Protein AF-A0A7H8RBI4-F1 (afdb_monomer_lite)

pLDDT: mean 82.92, std 14.46, range [39.0, 96.69]

Organism: Talaromyces rugulosus (NCBI:txid121627)

Structure (mmCIF, N/CA/C/O backbone):
data_AF-A0A7H8RBI4-F1
#
_entry.id   AF-A0A7H8RBI4-F1
#
loop_
_atom_site.group_PDB
_atom_site.id
_a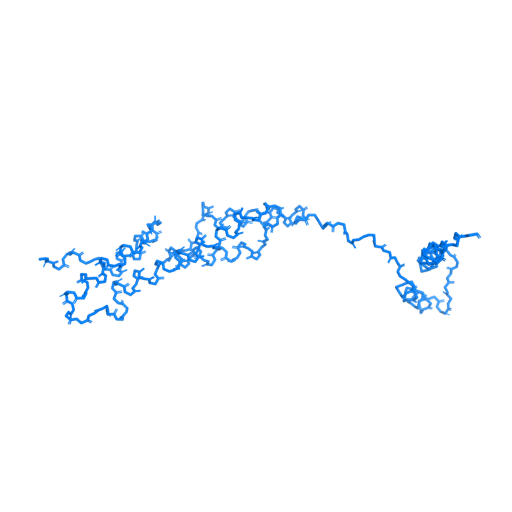tom_site.type_symbol
_atom_site.label_atom_id
_atom_site.label_alt_id
_atom_site.label_comp_id
_atom_site.label_asym_id
_atom_site.label_entity_id
_atom_site.label_seq_id
_atom_site.pdbx_PDB_ins_code
_atom_site.Cartn_x
_atom_site.Cartn_y
_atom_site.Cartn_z
_atom_site.occupancy
_atom_site.B_iso_or_equiv
_atom_site.auth_seq_id
_atom_site.auth_comp_id
_atom_site.auth_asym_id
_atom_site.auth_atom_id
_atom_site.pdbx_PDB_model_num
ATOM 1 N N . MET A 1 1 ? -27.642 -4.295 28.477 1.00 45.19 1 MET A N 1
ATOM 2 C CA . MET A 1 1 ? -26.420 -4.592 27.707 1.00 45.19 1 MET A CA 1
ATOM 3 C C . MET A 1 1 ? -25.328 -4.919 28.698 1.00 45.19 1 MET A C 1
ATOM 5 O O . MET A 1 1 ? -25.216 -4.222 29.702 1.00 45.19 1 MET A O 1
ATOM 9 N N . SER A 1 2 ? -24.669 -6.058 28.514 1.00 42.66 2 SER A N 1
ATOM 10 C CA . SER A 1 2 ? -23.676 -6.574 29.463 1.00 42.66 2 SER A CA 1
ATOM 11 C C . SER A 1 2 ? -22.277 -6.275 28.933 1.00 42.66 2 SER A C 1
ATOM 13 O O . SER A 1 2 ? -22.106 -5.994 27.752 1.00 42.66 2 SER A O 1
ATOM 15 N N . ILE A 1 3 ? -21.264 -6.386 29.788 1.00 46.53 3 ILE A N 1
ATOM 16 C CA . ILE A 1 3 ? -19.846 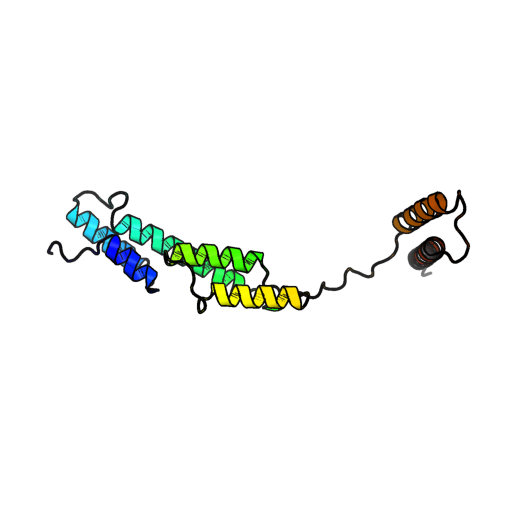-6.078 29.515 1.00 46.53 3 ILE A CA 1
ATOM 17 C C . ILE A 1 3 ? -19.224 -6.858 28.327 1.00 46.53 3 ILE A C 1
ATOM 19 O O . ILE A 1 3 ? -18.072 -6.630 27.974 1.00 46.53 3 ILE A O 1
ATOM 23 N N . ASN A 1 4 ? -19.989 -7.771 27.717 1.00 56.16 4 ASN A N 1
ATOM 24 C CA . ASN A 1 4 ? -19.605 -8.643 26.609 1.00 56.16 4 ASN A CA 1
ATOM 25 C C . ASN A 1 4 ? -19.899 -8.064 25.212 1.00 56.16 4 ASN A C 1
ATOM 27 O O . ASN A 1 4 ? -19.512 -8.693 24.232 1.00 56.16 4 ASN A O 1
ATOM 31 N N . ASP A 1 5 ? -20.581 -6.918 25.102 1.00 71.06 5 ASP A N 1
ATOM 32 C CA . ASP A 1 5 ? -21.020 -6.393 23.797 1.00 71.06 5 ASP A CA 1
ATOM 33 C C . ASP A 1 5 ? -19.966 -5.496 23.105 1.00 71.06 5 ASP A C 1
ATOM 35 O O . ASP A 1 5 ? -20.017 -5.317 21.890 1.00 71.06 5 ASP A O 1
ATOM 39 N N . ILE A 1 6 ? -18.976 -4.957 23.837 1.00 78.19 6 ILE A N 1
ATOM 40 C CA . ILE A 1 6 ? -17.900 -4.138 23.246 1.00 78.19 6 ILE A CA 1
ATOM 41 C C . ILE A 1 6 ? -16.684 -5.023 22.934 1.00 78.19 6 ILE A C 1
ATOM 43 O O . ILE A 1 6 ? -16.098 -5.591 23.861 1.00 78.19 6 ILE A O 1
ATOM 47 N N . PRO A 1 7 ? -16.230 -5.106 21.668 1.00 85.94 7 PRO A N 1
ATOM 48 C CA . PRO A 1 7 ? -15.021 -5.846 21.329 1.00 85.94 7 PRO A CA 1
ATOM 49 C C . PRO A 1 7 ? -13.792 -5.199 21.972 1.00 85.94 7 PRO A C 1
ATOM 51 O O . PRO A 1 7 ? -13.635 -3.974 21.981 1.00 85.94 7 PRO A O 1
ATOM 54 N N . THR A 1 8 ? -12.866 -6.010 22.485 1.00 91.00 8 THR A N 1
ATOM 55 C CA . THR A 1 8 ? -11.631 -5.460 23.052 1.00 91.00 8 THR A CA 1
ATOM 56 C C . THR A 1 8 ? -10.706 -4.943 21.948 1.00 91.00 8 THR A C 1
ATOM 58 O O . THR A 1 8 ? -10.746 -5.383 20.798 1.00 91.00 8 THR A O 1
ATOM 61 N N . VAL A 1 9 ? -9.768 -4.061 22.308 1.00 91.69 9 VAL A N 1
ATOM 62 C CA . VAL A 1 9 ? -8.687 -3.618 21.403 1.00 91.69 9 VAL A CA 1
ATOM 63 C C . VAL A 1 9 ? -7.917 -4.811 20.815 1.00 91.69 9 VAL A C 1
ATOM 65 O O . VAL A 1 9 ? -7.487 -4.769 19.661 1.00 91.69 9 VAL A O 1
ATOM 68 N N . GLY A 1 10 ? -7.735 -5.877 21.601 1.00 91.50 10 GLY A N 1
ATOM 69 C CA . GLY A 1 10 ? -7.081 -7.104 21.150 1.00 91.50 10 GLY A CA 1
ATOM 70 C C . GLY A 1 10 ? -7.907 -7.862 20.112 1.00 91.50 10 GLY A C 1
ATOM 71 O O . GLY A 1 10 ? -7.341 -8.320 19.121 1.00 91.50 10 GLY A O 1
ATOM 72 N N . ASP A 1 11 ? -9.224 -7.950 20.306 1.00 92.69 11 ASP A N 1
ATOM 73 C CA . ASP A 1 11 ? -10.143 -8.586 19.353 1.00 92.69 11 ASP A CA 1
ATOM 74 C C . ASP A 1 11 ? -10.146 -7.855 18.016 1.00 92.69 11 ASP A C 1
ATOM 76 O O . ASP A 1 11 ? -9.954 -8.486 16.980 1.00 92.69 11 ASP A O 1
ATOM 80 N N . ILE A 1 12 ? -10.246 -6.523 18.041 1.00 93.25 12 ILE A N 1
ATOM 81 C CA . ILE A 1 12 ? -10.244 -5.693 16.829 1.00 93.25 12 ILE A CA 1
ATOM 82 C C . ILE A 1 12 ? -8.937 -5.891 16.050 1.00 93.25 12 ILE A C 1
ATOM 84 O O . ILE A 1 12 ? -8.954 -6.131 14.844 1.00 93.25 12 ILE A O 1
ATOM 88 N N . LYS A 1 13 ? -7.782 -5.842 16.730 1.00 94.06 13 LYS A N 1
ATOM 89 C CA . LYS A 1 13 ? -6.477 -6.045 16.078 1.00 94.06 13 LYS A CA 1
ATOM 90 C C . LYS A 1 13 ? -6.326 -7.447 15.494 1.00 94.06 13 LYS A C 1
ATOM 92 O O . LYS A 1 13 ? -5.751 -7.581 14.418 1.00 94.06 13 LYS A O 1
ATOM 97 N N . ARG A 1 14 ? -6.818 -8.480 16.187 1.00 93.81 14 ARG A N 1
ATOM 98 C CA . ARG A 1 14 ? -6.791 -9.864 15.687 1.00 93.81 14 ARG A CA 1
ATOM 99 C C . ARG A 1 14 ? -7.699 -10.046 14.478 1.00 93.81 14 ARG A C 1
ATOM 101 O O . ARG A 1 14 ? -7.253 -10.626 13.496 1.00 93.81 14 ARG A O 1
ATOM 108 N N . ALA A 1 15 ? -8.923 -9.527 14.539 1.00 92.44 15 ALA A N 1
ATOM 109 C CA . ALA A 1 15 ? -9.875 -9.557 13.433 1.00 92.44 15 ALA A CA 1
ATOM 110 C C . ALA A 1 15 ? -9.268 -8.908 12.180 1.00 92.44 15 ALA A C 1
ATOM 112 O O . ALA A 1 15 ? -9.243 -9.496 11.101 1.00 92.44 15 ALA A O 1
ATOM 113 N N . VAL A 1 16 ? -8.668 -7.731 12.340 1.00 94.31 16 VAL A N 1
ATOM 114 C CA . VAL A 1 16 ? -7.988 -7.042 11.242 1.00 94.31 16 VAL A CA 1
ATOM 115 C C . VAL A 1 16 ? -6.779 -7.827 10.722 1.00 94.31 16 VAL A C 1
ATOM 117 O O . VAL A 1 16 ? -6.606 -7.932 9.512 1.00 94.31 16 VAL A O 1
ATOM 120 N N . ALA A 1 17 ? -5.983 -8.448 11.594 1.00 92.25 17 ALA A N 1
ATOM 121 C CA . ALA A 1 17 ? -4.836 -9.262 11.181 1.00 92.25 17 ALA A CA 1
ATOM 122 C C . ALA A 1 17 ? -5.210 -10.508 10.367 1.00 92.25 17 ALA A C 1
ATOM 124 O O . ALA A 1 17 ? -4.402 -10.962 9.558 1.00 92.25 17 ALA A O 1
ATOM 125 N N . VAL A 1 18 ? -6.426 -11.039 10.533 1.00 91.38 18 VAL A N 1
ATOM 126 C CA . VAL A 1 18 ? -6.951 -12.130 9.691 1.00 91.38 18 VAL A CA 1
ATOM 127 C C . VAL A 1 18 ? -7.646 -11.629 8.418 1.00 91.38 18 VAL A C 1
ATOM 129 O O . VAL A 1 18 ? -8.236 -12.421 7.689 1.00 91.38 18 VAL A O 1
ATOM 132 N N . GLY A 1 19 ? -7.560 -10.328 8.126 1.00 89.00 19 GLY A N 1
ATOM 133 C CA . GLY A 1 19 ? -8.092 -9.715 6.909 1.00 89.00 19 GLY A CA 1
ATOM 134 C C . GLY A 1 19 ? -9.497 -9.130 7.047 1.00 89.00 19 GLY A C 1
ATOM 135 O O . GLY A 1 19 ? -10.078 -8.723 6.040 1.00 89.00 19 GLY A O 1
ATOM 136 N N . GLN A 1 20 ? -10.062 -9.056 8.257 1.00 93.06 20 GLN A N 1
ATOM 137 C CA . GLN A 1 20 ? -11.378 -8.450 8.449 1.00 93.06 20 GLN A CA 1
ATOM 138 C C . GLN A 1 20 ? -11.321 -6.934 8.216 1.00 93.06 20 GLN A C 1
ATOM 140 O O . GLN A 1 20 ? -10.454 -6.225 8.738 1.00 93.06 20 GLN A O 1
ATOM 145 N N . ARG A 1 21 ? -12.271 -6.430 7.426 1.00 93.44 21 ARG A N 1
ATOM 146 C CA . ARG A 1 21 ? -12.443 -4.994 7.189 1.00 93.44 21 ARG A CA 1
ATOM 147 C C . ARG A 1 21 ? -13.254 -4.365 8.314 1.00 93.44 21 ARG A C 1
ATOM 149 O O . ARG A 1 21 ? -14.213 -4.970 8.781 1.00 93.44 21 ARG A O 1
ATOM 156 N N . ILE A 1 22 ? -12.868 -3.157 8.710 1.00 93.75 22 ILE A N 1
ATOM 157 C CA . ILE A 1 22 ? -13.616 -2.310 9.637 1.00 93.75 22 ILE A CA 1
ATOM 158 C C . ILE A 1 22 ? -14.308 -1.227 8.819 1.00 93.75 22 ILE A C 1
ATOM 160 O O . ILE A 1 22 ? -13.663 -0.312 8.291 1.00 93.75 22 ILE A O 1
ATOM 164 N N . THR A 1 23 ? -15.625 -1.326 8.729 1.00 92.69 23 THR A N 1
ATOM 165 C CA . THR A 1 23 ? -16.456 -0.350 8.031 1.00 92.69 23 THR A CA 1
ATOM 166 C C . THR A 1 23 ? -16.688 0.899 8.892 1.00 92.69 23 THR A C 1
ATOM 168 O O . THR A 1 23 ? -16.552 0.845 10.116 1.00 92.69 23 THR A O 1
ATOM 171 N N . PRO A 1 24 ? -17.067 2.042 8.288 1.00 92.12 24 PRO A N 1
ATOM 172 C CA . PRO A 1 24 ? -17.476 3.225 9.050 1.00 92.12 24 PRO A CA 1
ATOM 173 C C . PRO A 1 24 ? -18.628 2.943 10.025 1.00 92.12 24 PRO A C 1
ATOM 175 O O . PRO A 1 24 ? -18.666 3.511 11.113 1.00 92.12 24 PRO A O 1
ATOM 178 N N . GLU A 1 25 ? -19.538 2.043 9.645 1.00 92.62 25 GLU A N 1
ATOM 179 C CA . GLU A 1 25 ? -20.653 1.589 10.478 1.00 92.62 25 GLU A CA 1
ATOM 180 C C . GLU A 1 25 ? -20.142 0.874 11.739 1.00 92.62 25 GLU A C 1
ATOM 182 O O . GLU A 1 25 ? -20.542 1.231 12.846 1.00 92.62 25 GLU A O 1
ATOM 187 N N . ASP A 1 26 ? -19.179 -0.045 11.596 1.00 91.69 26 ASP A N 1
ATOM 188 C CA . ASP A 1 26 ? -18.562 -0.741 12.736 1.00 91.69 26 ASP A CA 1
ATOM 189 C C . ASP A 1 26 ? -17.910 0.250 13.712 1.00 91.69 26 ASP A C 1
ATOM 191 O O . ASP A 1 26 ? -18.028 0.111 14.929 1.00 91.69 26 ASP A O 1
ATOM 195 N N . VAL A 1 27 ? -17.236 1.284 13.192 1.00 92.50 27 VAL A N 1
ATOM 196 C CA . VAL A 1 27 ? -16.614 2.326 14.026 1.00 92.50 27 VAL A CA 1
ATOM 197 C C . VAL A 1 27 ? -17.676 3.101 14.804 1.00 92.50 27 VAL A C 1
ATOM 199 O O . VAL A 1 27 ? -17.504 3.314 16.005 1.00 92.50 27 VAL A O 1
ATOM 202 N N . SER A 1 28 ? -18.764 3.505 14.142 1.00 91.88 28 SER A N 1
ATOM 203 C CA . SER A 1 28 ? -19.877 4.232 14.766 1.00 91.88 28 SER A CA 1
ATOM 204 C C . SER A 1 28 ? -20.548 3.410 15.864 1.00 91.88 28 SER A C 1
ATOM 206 O O . SER A 1 28 ? -20.772 3.924 16.960 1.00 91.88 28 SER A O 1
ATOM 208 N N . GLN A 1 29 ? -20.803 2.124 15.609 1.00 91.62 29 GLN A N 1
ATOM 209 C CA . GLN A 1 29 ? -21.393 1.216 16.592 1.00 91.62 29 GLN A CA 1
ATOM 210 C C . GLN A 1 29 ? -20.475 1.038 17.805 1.00 91.62 29 GLN A C 1
ATOM 212 O O . GLN A 1 29 ? -20.909 1.236 18.938 1.00 91.62 29 GLN A O 1
ATOM 217 N N . ILE A 1 30 ? -19.184 0.758 17.594 1.00 90.25 30 ILE A N 1
ATOM 218 C CA . ILE A 1 30 ? -18.217 0.616 18.695 1.00 90.25 30 ILE A CA 1
ATOM 219 C C . ILE A 1 30 ? -18.108 1.924 19.497 1.00 90.25 30 ILE A C 1
ATOM 221 O O . ILE A 1 30 ? -18.062 1.881 20.724 1.00 90.25 30 ILE A O 1
ATOM 225 N N . ALA A 1 31 ? -18.106 3.083 18.831 1.00 90.75 31 ALA A N 1
ATOM 226 C CA . ALA A 1 31 ? -18.063 4.391 19.485 1.00 90.75 31 ALA A CA 1
ATOM 227 C C . ALA A 1 31 ? -19.309 4.679 20.326 1.00 90.75 31 ALA A C 1
ATOM 229 O O . ALA A 1 31 ? -19.185 5.223 21.427 1.00 90.75 31 ALA A O 1
ATOM 230 N N . GLN A 1 32 ? -20.494 4.317 19.830 1.00 89.38 32 GLN A N 1
ATOM 231 C CA . GLN A 1 32 ? -21.742 4.485 20.565 1.00 89.38 32 GLN A CA 1
ATOM 232 C C . GLN A 1 32 ? -21.745 3.619 21.826 1.00 89.38 32 GLN A C 1
ATOM 234 O O . GLN A 1 32 ? -21.937 4.149 22.921 1.00 89.38 32 GLN A O 1
ATOM 239 N N . VAL A 1 33 ? -21.453 2.323 21.694 1.00 87.94 33 VAL A N 1
ATOM 240 C CA . VAL A 1 33 ? -21.465 1.405 22.842 1.00 87.94 33 VAL A CA 1
ATOM 241 C C . VAL A 1 33 ? -20.359 1.768 23.846 1.00 87.94 33 VAL A C 1
ATOM 243 O O . VAL A 1 33 ? -20.597 1.749 25.053 1.00 87.94 33 VAL A O 1
ATOM 246 N N . GLU A 1 34 ? -19.171 2.186 23.386 1.00 88.00 34 GLU A N 1
ATOM 247 C CA . GLU A 1 34 ? -18.115 2.698 24.274 1.00 88.00 34 GLU A CA 1
ATOM 248 C C . GLU A 1 34 ? -18.573 3.945 25.038 1.00 88.00 34 GLU A C 1
ATOM 250 O O . GLU A 1 34 ? -18.366 4.018 26.246 1.00 88.00 34 GLU A O 1
ATOM 255 N N . SER A 1 35 ? -19.242 4.889 24.374 1.00 87.31 35 SER A N 1
ATOM 256 C CA . SER A 1 35 ? -19.725 6.123 25.007 1.00 87.31 35 SER A CA 1
ATOM 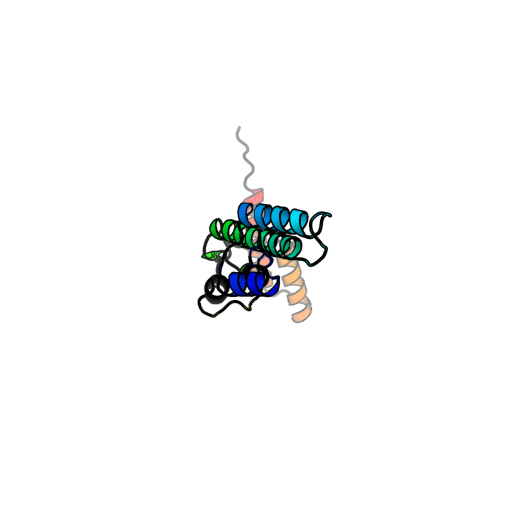257 C C . SER A 1 35 ? -20.830 5.868 26.036 1.00 87.31 35 SER A C 1
ATOM 259 O O . SER A 1 35 ? -20.841 6.503 27.092 1.00 87.31 35 SER A O 1
ATOM 261 N N . GLU A 1 36 ? -21.744 4.936 25.750 1.00 86.50 36 GLU A N 1
ATOM 262 C CA . GLU A 1 36 ? -22.785 4.493 26.689 1.00 86.50 36 GLU A CA 1
ATOM 263 C C . GLU A 1 36 ? -22.173 3.843 27.938 1.00 86.50 36 GLU A C 1
ATOM 265 O O . GLU A 1 36 ? -22.683 4.018 29.045 1.00 86.50 36 GLU A O 1
ATOM 270 N N . PHE A 1 37 ? -21.053 3.136 27.776 1.00 81.38 37 PHE A N 1
ATOM 271 C CA . PHE A 1 37 ? -20.371 2.453 28.871 1.00 81.38 37 PHE A CA 1
ATOM 272 C C . PHE A 1 37 ? -19.486 3.380 29.713 1.00 81.38 37 PHE A C 1
ATOM 274 O O . PHE A 1 37 ? -19.480 3.295 30.941 1.00 81.38 37 PHE A O 1
ATOM 281 N N . THR A 1 38 ? -18.718 4.262 29.076 1.00 83.06 38 THR A N 1
ATOM 282 C CA . THR A 1 38 ? -17.765 5.154 29.759 1.00 83.06 38 THR A CA 1
ATOM 283 C C . THR A 1 38 ? -18.445 6.396 30.329 1.00 83.06 38 THR A C 1
ATOM 285 O O . THR A 1 38 ? -17.842 7.113 31.128 1.00 83.06 38 THR A O 1
ATOM 288 N N . GLY A 1 39 ? -19.690 6.670 29.915 1.00 76.62 39 GLY A N 1
ATOM 289 C CA . GLY A 1 39 ? -20.445 7.868 30.281 1.00 76.62 39 GLY A CA 1
ATOM 290 C C . GLY A 1 39 ? -19.840 9.163 29.728 1.00 76.62 39 GLY A C 1
ATOM 291 O O . GLY A 1 39 ? -20.250 10.252 30.130 1.00 76.62 39 GLY A O 1
ATOM 292 N N . GLY A 1 40 ? -18.851 9.061 28.835 1.00 71.00 40 GLY A N 1
ATOM 293 C CA . GLY A 1 40 ? -18.003 10.176 28.433 1.00 71.00 40 GLY A CA 1
ATOM 294 C C . GLY A 1 40 ? -17.239 9.903 27.144 1.00 71.00 40 GLY A C 1
ATOM 295 O O . GLY A 1 40 ? -16.016 9.889 27.159 1.00 71.00 40 GLY A O 1
ATOM 296 N N . GLY A 1 41 ? -17.961 9.718 26.035 1.00 75.25 41 GLY A N 1
ATOM 297 C CA . GLY A 1 41 ? -17.399 9.648 24.681 1.00 75.25 41 GLY A CA 1
ATOM 298 C C . GLY A 1 41 ? -16.349 8.543 24.441 1.00 75.25 41 GLY A C 1
ATOM 299 O O . GLY A 1 41 ? -16.038 7.745 25.330 1.00 75.25 41 GLY A O 1
ATOM 300 N N . PRO A 1 42 ? -15.767 8.491 23.226 1.00 76.06 42 PRO A N 1
ATOM 301 C CA . PRO A 1 42 ? -14.676 7.572 22.907 1.00 76.06 42 PRO A CA 1
ATOM 302 C C . PRO A 1 42 ? -13.430 7.836 23.761 1.00 76.06 42 PRO A C 1
ATOM 304 O O . PRO A 1 42 ? -12.946 8.971 23.838 1.00 76.06 42 PRO A O 1
ATOM 307 N N . VAL A 1 43 ? -12.852 6.788 24.353 1.00 83.81 43 VAL A N 1
ATOM 308 C CA . VAL A 1 43 ? -11.666 6.920 25.207 1.00 83.81 43 VAL A CA 1
ATOM 309 C C . VAL A 1 43 ? -10.397 6.831 24.362 1.00 83.81 43 VAL A C 1
ATOM 311 O O . VAL A 1 43 ? -10.278 6.051 23.413 1.00 83.81 43 VAL A O 1
ATOM 314 N N . LYS A 1 44 ? -9.385 7.634 24.712 1.00 84.62 44 LYS A N 1
ATOM 315 C CA . LYS A 1 44 ? -8.084 7.607 24.034 1.00 84.62 44 LYS A CA 1
ATOM 316 C C . LYS A 1 44 ? -7.451 6.217 24.147 1.00 84.62 44 LYS A C 1
ATOM 318 O O . LYS A 1 44 ? -7.157 5.749 25.241 1.00 84.62 44 LYS A O 1
ATOM 323 N N . GLY A 1 45 ? -7.179 5.595 23.000 1.00 84.88 45 GLY A N 1
ATOM 324 C CA . GLY A 1 45 ? -6.613 4.242 22.935 1.00 84.88 45 GLY A CA 1
ATOM 325 C C . GLY A 1 45 ? -7.619 3.125 23.227 1.00 84.88 45 GLY A C 1
ATOM 326 O O . GLY A 1 45 ? -7.221 1.962 23.258 1.00 84.88 45 GLY A O 1
ATOM 327 N N . GLY A 1 46 ? -8.896 3.466 23.410 1.00 90.56 46 GLY A N 1
ATOM 328 C CA . GLY A 1 46 ? -9.985 2.516 23.574 1.00 90.56 46 GLY A CA 1
ATOM 329 C C . GLY A 1 46 ? -10.366 1.794 22.275 1.00 90.56 46 GLY A C 1
ATOM 330 O O . GLY A 1 46 ? -9.739 1.999 21.220 1.00 90.56 46 GLY A O 1
ATOM 331 N N . PRO A 1 47 ? -11.383 0.920 22.343 1.00 91.88 47 PRO A N 1
ATOM 332 C CA . PRO A 1 47 ? -11.910 0.180 21.203 1.00 91.88 47 PRO A CA 1
ATOM 333 C C . PRO A 1 47 ? -12.298 1.071 20.021 1.00 91.88 47 PRO A C 1
ATOM 335 O O . PRO A 1 47 ? -11.822 0.814 18.914 1.00 91.88 47 PRO A O 1
ATOM 338 N N . ALA A 1 48 ? -13.058 2.152 20.227 1.00 92.25 48 ALA A N 1
ATOM 339 C CA . ALA A 1 48 ? -13.508 3.003 19.127 1.00 92.25 48 ALA A CA 1
ATOM 340 C C . ALA A 1 48 ? -12.353 3.781 18.496 1.00 92.25 48 ALA A C 1
ATOM 342 O O . ALA A 1 48 ? -12.232 3.831 17.273 1.00 92.25 48 ALA A O 1
ATOM 343 N N . ALA A 1 49 ? -11.442 4.323 19.311 1.00 92.94 49 ALA A N 1
ATOM 344 C CA . ALA A 1 49 ? -10.246 4.998 18.806 1.00 92.94 49 ALA A CA 1
ATOM 345 C C . ALA A 1 49 ? -9.358 4.045 17.981 1.00 92.94 49 ALA A C 1
ATOM 347 O O . ALA A 1 49 ? -8.794 4.433 16.952 1.00 92.94 49 ALA A O 1
ATOM 348 N N . THR A 1 50 ? -9.248 2.785 18.412 1.00 94.25 50 THR A N 1
ATOM 349 C CA . THR A 1 50 ? -8.511 1.743 17.686 1.00 94.25 50 THR A CA 1
ATOM 350 C C . THR A 1 50 ? -9.210 1.371 16.381 1.00 94.25 50 THR A C 1
ATOM 352 O O . THR A 1 50 ? -8.550 1.341 15.341 1.00 94.25 50 THR A O 1
ATOM 355 N N . ALA A 1 51 ? -10.522 1.125 16.420 1.00 94.12 51 ALA A N 1
ATOM 356 C CA . ALA A 1 51 ? -11.329 0.794 15.250 1.00 94.12 51 ALA A CA 1
ATOM 357 C C . ALA A 1 51 ? -11.254 1.906 14.200 1.00 94.12 51 ALA A C 1
ATOM 359 O O . ALA A 1 51 ? -10.938 1.635 13.044 1.00 94.12 51 ALA A O 1
ATOM 360 N N . HIS A 1 52 ? -11.419 3.163 14.620 1.00 94.50 52 HIS A N 1
ATOM 361 C CA . HIS A 1 52 ? -11.281 4.328 13.752 1.00 94.50 52 HIS A CA 1
ATOM 362 C C . HIS A 1 52 ? -9.889 4.388 13.110 1.00 94.50 52 HIS A C 1
ATOM 364 O O . HIS A 1 52 ? -9.767 4.495 11.893 1.00 94.50 52 HIS A O 1
ATOM 370 N N . SER A 1 53 ? -8.817 4.266 13.906 1.00 95.19 53 SER A N 1
ATOM 371 C CA . SER A 1 53 ? -7.446 4.318 13.378 1.00 95.19 53 SER A CA 1
ATOM 372 C C . SER A 1 53 ? -7.158 3.210 12.363 1.00 95.19 53 SER A C 1
ATOM 374 O O . SER A 1 53 ? -6.477 3.462 11.370 1.00 95.19 53 SER A O 1
ATOM 376 N N . LEU A 1 54 ? -7.647 1.993 12.604 1.00 95.75 54 LEU A N 1
ATOM 377 C CA . LEU A 1 54 ? -7.469 0.863 11.692 1.00 95.75 54 LEU A CA 1
ATOM 378 C C . LEU A 1 54 ? -8.315 1.026 10.426 1.00 95.75 54 LEU A C 1
ATOM 380 O O . LEU A 1 54 ? -7.780 0.848 9.335 1.00 95.75 54 LEU A O 1
ATOM 384 N N . SER A 1 55 ? -9.571 1.458 10.556 1.00 95.81 55 SER A N 1
ATOM 385 C CA . SER A 1 55 ? -10.446 1.764 9.420 1.00 95.81 55 SER A CA 1
ATOM 386 C C . SER A 1 55 ? -9.819 2.819 8.500 1.00 95.81 55 SER A C 1
ATOM 388 O O . SER A 1 55 ? -9.680 2.588 7.301 1.00 95.81 55 SER A O 1
ATOM 390 N N . SER A 1 56 ? -9.281 3.916 9.051 1.00 96.19 56 SER A N 1
ATOM 391 C CA . SER A 1 56 ? -8.572 4.927 8.250 1.00 96.19 56 SER A CA 1
ATOM 392 C C . SER A 1 56 ? -7.347 4.366 7.512 1.00 96.19 56 SER A C 1
ATOM 394 O O . SER A 1 56 ? -7.059 4.773 6.387 1.00 96.19 56 SER A O 1
ATOM 396 N N . ARG A 1 57 ? -6.602 3.429 8.117 1.00 96.69 57 ARG A N 1
ATOM 397 C CA . ARG A 1 57 ? -5.451 2.786 7.454 1.00 96.69 57 ARG A CA 1
ATOM 398 C C . ARG A 1 57 ? -5.893 1.837 6.345 1.00 96.69 57 ARG A C 1
ATOM 400 O O . ARG A 1 57 ? -5.229 1.794 5.314 1.00 96.69 57 ARG A O 1
ATOM 407 N N . GLN A 1 58 ? -6.990 1.109 6.543 1.00 96.19 58 GLN A N 1
ATOM 408 C CA . GLN A 1 58 ? -7.585 0.255 5.514 1.00 96.19 58 GLN A CA 1
ATOM 409 C C . GLN A 1 58 ? -8.064 1.086 4.322 1.00 96.19 58 GLN A C 1
ATOM 411 O O . GLN A 1 58 ? -7.699 0.769 3.196 1.00 96.19 58 GLN A O 1
ATOM 416 N N . MET A 1 59 ? -8.739 2.213 4.560 1.00 95.69 59 MET A N 1
ATOM 417 C CA . MET A 1 59 ? -9.110 3.156 3.497 1.00 95.69 59 MET A CA 1
ATOM 418 C C . MET A 1 59 ? -7.888 3.710 2.753 1.00 95.69 59 MET A C 1
ATOM 420 O O . MET A 1 59 ? -7.903 3.808 1.532 1.00 95.69 59 MET A O 1
ATOM 424 N N . ASN A 1 60 ? -6.802 4.050 3.461 1.00 95.69 60 ASN A N 1
ATOM 425 C CA . ASN A 1 60 ? -5.569 4.499 2.805 1.00 95.69 60 ASN A CA 1
ATOM 426 C C . ASN A 1 60 ? -4.956 3.408 1.914 1.00 95.69 60 ASN A C 1
ATOM 428 O O . ASN A 1 60 ? -4.464 3.708 0.830 1.00 95.69 60 ASN A O 1
ATOM 432 N N . PHE A 1 61 ? -4.983 2.153 2.362 1.00 96.50 61 PHE A N 1
ATOM 433 C CA . PHE A 1 61 ? -4.530 1.023 1.558 1.00 96.50 61 PHE A CA 1
ATOM 434 C C . PHE A 1 61 ? -5.406 0.817 0.317 1.00 96.50 61 PHE A C 1
ATOM 436 O O . PHE A 1 61 ? -4.871 0.639 -0.773 1.00 96.50 61 PHE A O 1
ATOM 443 N N . GLU A 1 62 ? -6.728 0.910 0.456 1.00 95.50 62 GLU A N 1
ATOM 444 C CA . GLU A 1 62 ? -7.667 0.833 -0.669 1.00 95.50 62 GLU A CA 1
ATOM 445 C C . GLU A 1 62 ? -7.469 1.970 -1.676 1.00 95.50 62 GLU A C 1
ATOM 447 O O . GLU A 1 62 ? -7.451 1.713 -2.875 1.00 95.50 62 GLU A O 1
ATOM 452 N N . ALA A 1 63 ? -7.236 3.200 -1.214 1.00 95.75 63 ALA A N 1
ATOM 453 C CA . ALA A 1 63 ? -6.937 4.326 -2.096 1.00 95.75 63 ALA A CA 1
ATOM 454 C C . ALA A 1 63 ? -5.666 4.080 -2.923 1.00 95.75 63 ALA A C 1
ATOM 456 O O . ALA A 1 63 ? -5.658 4.299 -4.129 1.00 95.75 63 ALA A O 1
ATOM 457 N N . LYS A 1 64 ? -4.606 3.542 -2.305 1.00 94.94 64 LYS A N 1
ATOM 458 C CA . LYS A 1 64 ? -3.385 3.178 -3.041 1.00 94.94 64 LYS A CA 1
ATOM 459 C C . LYS A 1 64 ? -3.595 2.023 -4.016 1.00 94.94 64 LYS A C 1
ATOM 461 O O . LYS A 1 64 ? -2.976 2.008 -5.077 1.00 94.94 64 LYS A O 1
ATOM 466 N N . LEU A 1 65 ? -4.437 1.049 -3.663 1.00 95.44 65 LEU A N 1
ATOM 467 C CA . LEU A 1 65 ? -4.828 -0.010 -4.593 1.00 95.44 65 LEU A CA 1
ATOM 468 C C . LEU A 1 65 ? -5.533 0.569 -5.814 1.00 95.44 65 LEU A C 1
ATOM 470 O O . LEU A 1 65 ? -5.230 0.154 -6.929 1.00 95.44 65 LEU A O 1
ATOM 474 N N . ASP A 1 66 ? -6.436 1.522 -5.604 1.00 96.19 66 ASP A N 1
ATOM 475 C CA . ASP A 1 66 ? -7.160 2.187 -6.682 1.00 96.19 66 ASP A CA 1
ATOM 476 C C . ASP A 1 66 ? -6.211 3.005 -7.569 1.00 96.19 66 ASP A C 1
ATOM 478 O O . ASP A 1 66 ? -6.200 2.832 -8.787 1.00 96.19 66 ASP A O 1
ATOM 482 N N . GLU A 1 67 ? -5.316 3.802 -6.978 1.00 93.50 67 GLU A N 1
ATOM 483 C CA . GLU A 1 67 ? -4.259 4.516 -7.711 1.00 93.50 67 GLU A CA 1
ATOM 484 C C . GLU A 1 67 ? -3.418 3.566 -8.575 1.00 93.50 67 GLU A C 1
ATOM 486 O O . GLU A 1 67 ? -3.114 3.867 -9.732 1.00 93.50 67 GLU A O 1
ATOM 491 N N . LEU A 1 68 ? -3.054 2.400 -8.034 1.00 94.19 68 LEU A N 1
ATOM 492 C CA . LEU A 1 68 ? -2.278 1.396 -8.753 1.00 94.19 68 LEU A CA 1
ATOM 493 C C . LEU A 1 68 ? -3.093 0.698 -9.848 1.00 94.19 68 LEU A C 1
ATOM 495 O O . LEU A 1 68 ? -2.542 0.386 -10.900 1.00 94.19 68 LEU A O 1
ATOM 499 N N . ALA A 1 69 ? -4.390 0.476 -9.632 1.00 93.44 69 ALA A N 1
ATOM 500 C CA . ALA A 1 69 ? -5.282 -0.146 -10.609 1.00 93.44 69 ALA A CA 1
ATOM 501 C C . ALA A 1 69 ? -5.443 0.701 -11.882 1.00 93.44 69 ALA A C 1
ATOM 503 O O . ALA A 1 69 ? -5.647 0.152 -12.964 1.00 93.44 69 ALA A O 1
ATOM 504 N N . HIS A 1 70 ? -5.293 2.024 -11.771 1.00 94.50 70 HIS A N 1
ATOM 505 C CA . HIS A 1 70 ? -5.295 2.941 -12.912 1.00 94.50 70 HIS A CA 1
ATOM 506 C C . HIS A 1 70 ? -3.957 2.975 -13.671 1.00 94.50 70 HIS A C 1
ATOM 508 O O . HIS A 1 70 ? -3.894 3.509 -14.782 1.00 94.50 70 HIS A O 1
ATOM 514 N N . LYS A 1 71 ? -2.878 2.408 -13.113 1.00 90.38 71 LYS A N 1
ATOM 515 C CA . LYS A 1 71 ? -1.575 2.333 -13.781 1.00 90.38 71 LYS A CA 1
ATOM 516 C C . LYS A 1 71 ? -1.499 1.093 -14.681 1.00 90.38 71 LYS A C 1
ATOM 518 O O . LYS A 1 71 ? -1.871 -0.005 -14.263 1.00 90.38 71 LYS A O 1
ATOM 523 N N . PRO A 1 72 ? -0.942 1.208 -15.902 1.00 92.88 72 PRO A N 1
ATOM 524 C CA . PRO A 1 72 ? -0.606 0.035 -16.699 1.00 92.88 72 PRO A CA 1
ATOM 525 C C . PRO A 1 72 ? 0.372 -0.867 -15.941 1.00 92.88 72 PRO A C 1
ATOM 527 O O . PRO A 1 72 ? 1.308 -0.370 -15.315 1.00 92.88 72 PRO A O 1
ATOM 530 N N . GLN A 1 73 ? 0.223 -2.190 -16.065 1.00 91.88 73 GLN A N 1
ATOM 531 C CA . GLN A 1 73 ? 1.095 -3.142 -15.363 1.00 91.88 73 GLN A CA 1
ATOM 532 C C . GLN A 1 73 ? 2.583 -2.909 -15.640 1.00 91.88 73 GLN A C 1
ATOM 534 O O . GLN A 1 73 ? 3.387 -3.092 -14.737 1.00 91.88 73 GLN A O 1
ATOM 539 N N . SER A 1 74 ? 2.949 -2.460 -16.845 1.00 91.69 74 SER A N 1
ATOM 540 C CA . SER A 1 74 ? 4.334 -2.150 -17.226 1.00 91.69 74 SER A CA 1
ATOM 541 C C . SER A 1 74 ? 4.924 -0.923 -16.526 1.00 91.69 74 SER A C 1
ATOM 543 O O . SER A 1 74 ? 6.128 -0.725 -16.585 1.00 91.69 74 SER A O 1
ATOM 545 N N . HIS A 1 75 ? 4.092 -0.086 -15.904 1.00 91.19 75 HIS A N 1
ATOM 546 C CA . HIS A 1 75 ? 4.497 1.127 -15.189 1.00 91.19 75 HIS A CA 1
ATOM 547 C C . HIS A 1 75 ? 4.495 0.935 -13.669 1.00 91.19 75 HIS A C 1
ATOM 549 O O . HIS A 1 75 ? 4.703 1.893 -12.932 1.00 91.19 75 HIS A O 1
ATOM 555 N N . ILE A 1 76 ? 4.248 -0.287 -13.190 1.00 94.62 76 ILE A N 1
ATOM 556 C CA . ILE A 1 76 ? 4.349 -0.614 -11.768 1.00 94.62 76 ILE A CA 1
ATOM 557 C C . ILE A 1 76 ? 5.828 -0.669 -11.390 1.00 94.62 76 ILE A C 1
ATOM 559 O O . ILE A 1 76 ? 6.592 -1.457 -11.951 1.00 94.62 76 ILE A O 1
ATOM 563 N N . THR A 1 77 ? 6.220 0.164 -10.432 1.00 94.62 77 THR A N 1
ATOM 564 C CA . THR A 1 77 ? 7.618 0.361 -10.031 1.00 94.62 77 THR A CA 1
ATOM 565 C C . THR A 1 77 ? 7.944 -0.262 -8.670 1.00 94.62 77 THR A C 1
ATOM 567 O O . THR A 1 77 ? 7.064 -0.640 -7.891 1.00 94.62 77 THR A O 1
ATOM 570 N N . GLN A 1 78 ? 9.238 -0.314 -8.334 1.00 94.44 78 GLN A N 1
ATOM 571 C CA . GLN A 1 78 ? 9.705 -0.704 -6.995 1.00 94.44 78 GLN A CA 1
ATOM 572 C C . GLN A 1 78 ? 9.207 0.244 -5.895 1.00 94.44 78 GLN A C 1
ATOM 574 O O . GLN A 1 78 ? 9.001 -0.170 -4.751 1.00 94.44 78 GLN A O 1
ATOM 579 N N . GLU A 1 79 ? 9.003 1.521 -6.223 1.00 94.38 79 GLU A N 1
ATOM 580 C CA . GLU A 1 79 ? 8.432 2.494 -5.295 1.00 94.38 79 GLU A CA 1
ATOM 581 C C . GLU A 1 79 ? 6.967 2.169 -4.989 1.00 94.38 79 GLU A C 1
ATOM 583 O O . GLU A 1 79 ? 6.589 2.125 -3.814 1.00 94.38 79 GLU A O 1
ATOM 588 N N . ASP A 1 80 ? 6.178 1.836 -6.017 1.00 94.81 80 ASP A N 1
ATOM 589 C CA . ASP A 1 80 ? 4.795 1.382 -5.847 1.00 94.81 80 ASP A CA 1
ATOM 590 C C . ASP A 1 80 ? 4.742 0.149 -4.934 1.00 94.81 80 ASP A C 1
ATOM 592 O O . ASP A 1 80 ? 3.990 0.127 -3.959 1.00 94.81 80 ASP A O 1
ATOM 596 N N . ALA A 1 81 ? 5.609 -0.841 -5.169 1.00 95.75 81 ALA A N 1
ATOM 597 C CA . ALA A 1 81 ? 5.686 -2.049 -4.347 1.00 95.75 81 ALA A CA 1
ATOM 598 C C . ALA A 1 81 ? 5.987 -1.754 -2.866 1.00 95.75 81 ALA A C 1
ATOM 600 O O . ALA A 1 81 ? 5.315 -2.282 -1.974 1.00 95.75 81 ALA A O 1
ATOM 601 N N . ARG A 1 82 ? 6.953 -0.872 -2.577 1.00 96.12 82 ARG A N 1
ATOM 602 C CA . ARG A 1 82 ? 7.282 -0.462 -1.196 1.00 96.12 82 ARG A CA 1
ATOM 603 C C . ARG A 1 82 ? 6.136 0.306 -0.541 1.00 96.12 82 ARG A C 1
ATOM 605 O O . ARG A 1 82 ? 5.817 0.076 0.630 1.00 96.12 82 ARG A O 1
ATOM 612 N N . SER A 1 83 ? 5.518 1.213 -1.293 1.00 95.50 83 SER A N 1
ATOM 613 C CA . SER A 1 83 ? 4.380 2.021 -0.851 1.00 95.50 83 SER A CA 1
ATOM 614 C C . SER A 1 83 ? 3.180 1.144 -0.479 1.00 95.50 83 SER A C 1
ATOM 616 O O . SER A 1 83 ? 2.561 1.366 0.571 1.00 95.50 83 SER A O 1
ATOM 618 N N . MET A 1 84 ? 2.913 0.118 -1.293 1.00 96.38 84 MET A N 1
ATOM 619 C CA . MET A 1 84 ? 1.873 -0.890 -1.088 1.00 96.38 84 MET A CA 1
ATOM 620 C C . MET A 1 84 ? 2.151 -1.772 0.127 1.00 96.38 84 MET A C 1
ATOM 622 O O . MET A 1 84 ? 1.305 -1.857 1.015 1.00 96.38 84 MET A O 1
ATOM 626 N N . GLN A 1 85 ? 3.363 -2.324 0.241 1.00 95.88 85 GLN A N 1
ATOM 627 C CA . GLN A 1 85 ? 3.763 -3.162 1.377 1.00 95.88 85 GLN A CA 1
ATOM 628 C C . GLN A 1 85 ? 3.608 -2.441 2.721 1.00 95.88 85 GLN A C 1
ATOM 630 O O . GLN A 1 85 ? 3.115 -3.015 3.696 1.00 95.88 85 GLN A O 1
ATOM 635 N N . SER A 1 86 ? 4.007 -1.168 2.779 1.00 96.12 86 SER A N 1
ATOM 636 C CA . SER A 1 86 ? 3.865 -0.341 3.980 1.00 96.12 86 SER A CA 1
ATOM 637 C C . SER A 1 86 ? 2.397 -0.067 4.323 1.00 96.12 86 SER A C 1
ATOM 639 O O . SER A 1 86 ? 2.006 -0.155 5.490 1.00 96.12 86 SER A O 1
ATOM 641 N N . ALA A 1 87 ? 1.573 0.243 3.319 1.00 96.50 87 ALA A N 1
ATOM 642 C CA . ALA A 1 87 ? 0.152 0.505 3.522 1.00 96.50 87 ALA A CA 1
ATOM 643 C C . ALA A 1 87 ? -0.601 -0.754 3.971 1.00 96.50 87 ALA A C 1
ATOM 645 O O . ALA A 1 87 ? -1.336 -0.692 4.956 1.00 96.50 87 ALA A O 1
ATOM 646 N N . GLU A 1 88 ? -0.349 -1.901 3.339 1.00 96.12 88 GLU A N 1
ATOM 647 C CA . GLU A 1 88 ? -0.965 -3.179 3.706 1.00 96.12 88 GLU A CA 1
ATOM 648 C C . GLU A 1 88 ? -0.600 -3.585 5.137 1.00 96.12 88 GLU A C 1
ATOM 650 O O . GLU A 1 88 ? -1.476 -3.887 5.950 1.00 96.12 88 GLU A O 1
ATOM 655 N N . GLY A 1 89 ? 0.687 -3.499 5.492 1.00 95.94 89 GLY A N 1
ATOM 656 C CA . GLY A 1 89 ? 1.142 -3.850 6.836 1.00 95.94 89 GLY A CA 1
ATOM 657 C C . GLY A 1 89 ? 0.517 -2.981 7.932 1.00 95.94 89 GLY A C 1
ATOM 658 O O . GLY A 1 89 ? 0.222 -3.456 9.029 1.00 95.94 89 GLY A O 1
ATOM 659 N N . ARG A 1 90 ? 0.257 -1.703 7.630 1.00 95.56 90 ARG A N 1
ATOM 660 C CA . ARG A 1 90 ? -0.438 -0.775 8.535 1.00 95.56 90 ARG A CA 1
ATOM 661 C C . ARG A 1 90 ? -1.941 -1.030 8.602 1.00 95.56 90 ARG A C 1
ATOM 663 O O . ARG A 1 90 ? -2.509 -0.873 9.685 1.00 95.56 90 ARG A O 1
ATOM 670 N N . ALA A 1 91 ? -2.559 -1.383 7.478 1.00 95.62 91 ALA A N 1
ATOM 671 C CA . ALA A 1 91 ? -3.988 -1.650 7.352 1.00 95.62 91 ALA A CA 1
ATOM 672 C C . ALA A 1 91 ? -4.404 -2.928 8.083 1.00 95.62 91 ALA A C 1
ATOM 674 O O . ALA A 1 91 ? -5.416 -2.920 8.779 1.00 95.62 91 ALA A O 1
ATOM 675 N N . PHE A 1 92 ? -3.600 -3.989 7.979 1.00 94.75 92 PHE A N 1
ATOM 676 C CA . PHE A 1 92 ? -3.894 -5.288 8.592 1.00 94.75 92 PHE A CA 1
ATOM 677 C C . PHE A 1 92 ? -3.101 -5.556 9.876 1.00 94.75 92 PHE A C 1
ATOM 679 O O . PHE A 1 92 ? -3.283 -6.584 10.515 1.00 94.75 92 PHE A O 1
ATOM 686 N N . ASN A 1 93 ? -2.2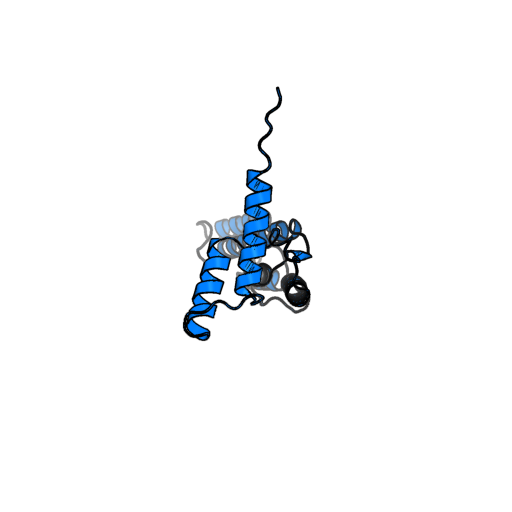42 -4.625 10.304 1.00 91.44 93 ASN A N 1
ATOM 687 C CA . ASN A 1 93 ? -1.446 -4.746 11.531 1.00 91.44 93 ASN A CA 1
ATOM 688 C C . ASN A 1 93 ? -0.629 -6.058 11.597 1.00 91.44 93 ASN A C 1
ATOM 690 O O . ASN A 1 93 ? -0.379 -6.602 12.673 1.00 91.44 93 ASN A O 1
ATOM 694 N N . THR A 1 94 ? -0.226 -6.564 10.433 1.00 91.81 94 THR A N 1
ATOM 695 C CA . THR A 1 94 ? 0.557 -7.786 10.253 1.00 91.81 94 THR A CA 1
ATOM 696 C C . THR A 1 94 ? 1.462 -7.620 9.032 1.00 91.81 94 THR A C 1
ATOM 698 O O . THR A 1 94 ? 1.071 -6.931 8.087 1.00 91.81 94 THR A O 1
ATOM 701 N N . PRO A 1 95 ? 2.673 -8.201 9.007 1.00 91.38 95 PRO A N 1
ATOM 702 C CA . PRO A 1 95 ? 3.493 -8.208 7.803 1.00 91.38 95 PRO A CA 1
ATOM 703 C C . PRO A 1 95 ? 2.745 -8.853 6.620 1.00 91.38 95 PRO A C 1
ATOM 705 O O . PRO A 1 95 ? 2.159 -9.925 6.797 1.00 91.38 95 PRO A O 1
ATOM 708 N N . PRO A 1 96 ? 2.775 -8.251 5.416 1.00 91.31 96 PRO A N 1
ATOM 709 C CA . PRO A 1 96 ? 2.153 -8.844 4.236 1.00 91.31 96 PRO A CA 1
ATOM 710 C C . PRO A 1 96 ? 2.754 -10.220 3.921 1.00 91.31 96 PRO A C 1
ATOM 712 O O . PRO A 1 96 ? 3.974 -10.381 3.866 1.00 91.31 96 PRO A O 1
ATOM 715 N N . GLY A 1 97 ? 1.893 -11.219 3.725 1.00 90.19 97 GLY A N 1
ATOM 716 C CA . GLY A 1 97 ? 2.303 -12.586 3.399 1.00 90.19 97 GLY A CA 1
ATOM 717 C C . GLY A 1 97 ? 2.680 -12.776 1.921 1.00 90.19 97 GLY A C 1
ATOM 718 O O . GLY A 1 97 ? 2.460 -11.888 1.102 1.00 90.19 97 GLY A O 1
ATOM 719 N N . PRO A 1 98 ? 3.185 -13.956 1.523 1.00 88.50 98 PRO A N 1
ATOM 720 C CA . PRO A 1 98 ? 3.577 -14.234 0.135 1.00 88.50 98 PRO A CA 1
ATOM 721 C C . PRO A 1 98 ? 2.405 -14.242 -0.863 1.00 88.50 98 PRO A C 1
ATOM 723 O O . PRO A 1 98 ? 2.619 -14.034 -2.050 1.00 88.50 98 PRO A O 1
ATOM 726 N N . ALA A 1 99 ? 1.172 -14.454 -0.393 1.00 89.25 99 ALA A N 1
ATOM 727 C CA . ALA A 1 99 ? -0.045 -14.373 -1.208 1.00 89.25 99 ALA A CA 1
ATOM 728 C C . ALA A 1 99 ? -0.723 -12.986 -1.161 1.00 89.25 99 ALA A C 1
ATOM 730 O O . ALA A 1 99 ?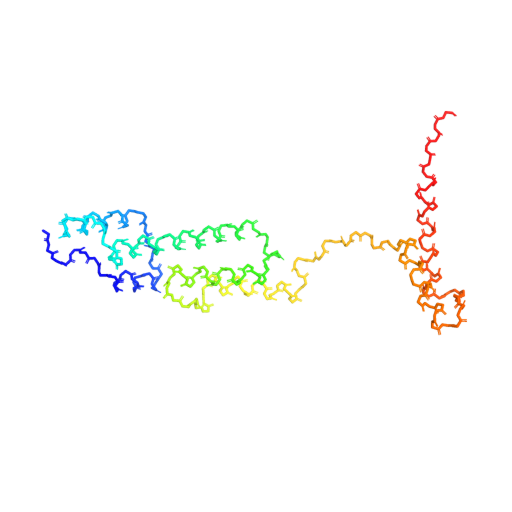 -1.806 -12.813 -1.719 1.00 89.25 99 ALA A O 1
ATOM 731 N N . SER A 1 100 ? -0.113 -12.010 -0.478 1.00 94.12 100 SER A N 1
ATOM 732 C CA . SER A 1 100 ? -0.654 -10.653 -0.346 1.00 94.12 100 SER A CA 1
ATOM 733 C C . SER A 1 100 ? -0.693 -9.903 -1.673 1.00 94.12 100 SER A C 1
ATOM 735 O O . SER A 1 100 ? 0.021 -10.239 -2.623 1.00 94.12 100 SER A O 1
ATOM 737 N N . VAL A 1 101 ? -1.478 -8.824 -1.717 1.00 93.94 101 VAL A N 1
ATOM 738 C CA . VAL A 1 101 ? -1.455 -7.917 -2.868 1.00 93.94 101 VAL A CA 1
ATOM 739 C C . VAL A 1 101 ? -0.080 -7.263 -2.985 1.00 93.94 101 VAL A C 1
ATOM 741 O O . VAL A 1 101 ? 0.480 -7.220 -4.075 1.00 93.94 101 VAL A O 1
ATOM 744 N N . SER A 1 102 ? 0.533 -6.859 -1.871 1.00 95.00 102 SER A N 1
ATOM 745 C CA . SER A 1 102 ? 1.891 -6.301 -1.872 1.00 95.00 102 SER A CA 1
ATOM 746 C C . SER A 1 102 ? 2.932 -7.246 -2.476 1.00 95.00 102 SER A C 1
ATOM 748 O O . SER A 1 102 ? 3.806 -6.797 -3.218 1.00 95.00 102 SER A O 1
ATOM 750 N N . ALA A 1 103 ? 2.832 -8.553 -2.214 1.00 96.25 103 ALA A N 1
ATOM 751 C CA . ALA A 1 103 ? 3.714 -9.547 -2.825 1.00 96.25 103 ALA A CA 1
ATOM 752 C C . ALA A 1 103 ? 3.526 -9.624 -4.349 1.00 96.25 103 ALA A C 1
ATOM 754 O O . ALA A 1 103 ? 4.508 -9.711 -5.089 1.00 96.25 103 ALA A O 1
ATOM 755 N N . GLN A 1 104 ? 2.284 -9.524 -4.830 1.00 95.69 104 GLN A N 1
ATOM 756 C CA . GLN A 1 104 ? 1.985 -9.491 -6.264 1.00 95.69 104 GLN A CA 1
ATOM 757 C C . GLN A 1 104 ? 2.515 -8.215 -6.927 1.00 95.69 104 GLN A C 1
ATOM 759 O O . GLN A 1 104 ? 3.171 -8.297 -7.965 1.00 95.69 104 GLN A O 1
ATOM 764 N N . VAL A 1 105 ? 2.302 -7.047 -6.311 1.00 96.50 105 VAL A N 1
ATOM 765 C CA . VAL A 1 105 ? 2.813 -5.759 -6.814 1.00 96.50 105 VAL A CA 1
ATOM 766 C C . VAL A 1 105 ? 4.334 -5.783 -6.903 1.00 96.50 105 VAL A C 1
ATOM 768 O O . VAL A 1 105 ? 4.896 -5.380 -7.918 1.00 96.50 105 VAL A O 1
ATOM 771 N N . ARG A 1 106 ? 5.008 -6.324 -5.883 1.00 96.25 106 ARG A N 1
ATOM 772 C CA . ARG A 1 106 ? 6.461 -6.496 -5.905 1.00 96.25 106 ARG A CA 1
ATOM 773 C C . ARG A 1 106 ? 6.918 -7.428 -7.023 1.00 96.25 106 ARG A C 1
ATOM 775 O O . ARG A 1 106 ? 7.849 -7.086 -7.734 1.00 96.25 106 ARG A O 1
ATOM 782 N N . SER A 1 107 ? 6.238 -8.554 -7.234 1.00 96.38 107 SER A N 1
ATOM 783 C CA . SER A 1 107 ? 6.564 -9.460 -8.341 1.00 96.38 107 SER A CA 1
ATOM 784 C C . SER A 1 107 ? 6.421 -8.789 -9.713 1.00 96.38 107 SER A C 1
ATOM 786 O O . SER A 1 107 ? 7.238 -9.039 -10.601 1.00 96.38 107 SER A O 1
ATOM 788 N N . LEU A 1 108 ? 5.414 -7.928 -9.891 1.00 95.00 108 LEU A N 1
ATOM 789 C CA . LEU A 1 108 ? 5.248 -7.135 -11.112 1.00 95.00 108 LEU A CA 1
ATOM 790 C C . LEU A 1 108 ? 6.360 -6.094 -11.263 1.00 95.00 108 LEU A C 1
ATOM 792 O O . LEU A 1 108 ? 6.929 -5.988 -12.344 1.00 95.00 108 LEU A O 1
ATOM 796 N N . ALA A 1 109 ? 6.711 -5.384 -10.191 1.00 94.44 109 ALA A N 1
ATOM 797 C CA . ALA A 1 109 ? 7.808 -4.420 -10.189 1.00 94.44 109 ALA A CA 1
ATOM 798 C C . ALA A 1 109 ? 9.163 -5.075 -10.507 1.00 94.44 109 ALA A C 1
ATOM 800 O O . ALA A 1 109 ? 9.889 -4.583 -11.367 1.00 94.44 109 ALA A O 1
ATOM 801 N N . ASP A 1 110 ? 9.472 -6.211 -9.875 1.00 95.50 110 ASP A N 1
ATOM 802 C CA . ASP A 1 110 ? 10.691 -6.989 -10.127 1.00 95.50 110 ASP A CA 1
ATOM 803 C C . ASP A 1 110 ? 10.737 -7.453 -11.592 1.00 95.50 110 ASP A C 1
ATOM 805 O O . ASP A 1 110 ? 11.754 -7.324 -12.271 1.00 95.50 110 ASP A O 1
ATOM 809 N N . ARG A 1 111 ? 9.608 -7.949 -12.120 1.00 94.69 111 ARG A N 1
ATOM 810 C CA . ARG A 1 111 ? 9.494 -8.327 -13.534 1.00 94.69 111 ARG A CA 1
ATOM 811 C C . ARG A 1 111 ? 9.730 -7.131 -14.452 1.00 94.69 111 ARG A C 1
ATOM 813 O O . ARG A 1 111 ? 10.427 -7.277 -15.452 1.00 94.69 111 ARG A O 1
ATOM 820 N N . ASN A 1 112 ? 9.138 -5.983 -14.144 1.00 93.00 112 ASN A N 1
ATOM 821 C CA . ASN A 1 112 ? 9.288 -4.786 -14.957 1.00 93.00 112 ASN A CA 1
ATOM 822 C C . ASN A 1 112 ? 10.736 -4.313 -14.969 1.00 93.00 112 ASN A C 1
ATOM 824 O O . ASN A 1 112 ? 11.262 -4.053 -16.041 1.00 93.00 112 ASN A O 1
ATOM 828 N N . GLU A 1 113 ? 11.409 -4.294 -13.822 1.00 91.44 113 GLU A N 1
ATOM 829 C CA . GLU A 1 113 ? 12.826 -3.939 -13.734 1.00 91.44 113 GLU A CA 1
ATOM 830 C C . GLU A 1 113 ? 13.698 -4.867 -14.594 1.00 91.44 113 GLU A C 1
ATOM 832 O O . GLU A 1 113 ? 14.505 -4.390 -15.390 1.00 91.44 113 GLU A O 1
ATOM 837 N N . VAL A 1 114 ? 13.468 -6.185 -14.525 1.00 92.69 114 VAL A N 1
ATOM 838 C CA . VAL A 1 114 ? 14.177 -7.179 -15.356 1.00 92.69 114 VAL A CA 1
ATOM 839 C C . VAL A 1 114 ? 13.924 -6.970 -16.851 1.00 92.69 114 VAL A C 1
ATOM 841 O O . VAL A 1 114 ? 14.828 -7.155 -17.663 1.00 92.69 114 VAL A O 1
ATOM 844 N N . LEU A 1 115 ? 12.701 -6.597 -17.228 1.00 88.88 115 LEU A N 1
ATOM 845 C CA . LEU A 1 115 ? 12.316 -6.350 -18.619 1.00 88.88 115 LEU A CA 1
ATOM 846 C C . LEU A 1 115 ? 12.636 -4.922 -19.095 1.00 88.88 115 LEU A C 1
ATOM 848 O O . LEU A 1 115 ? 12.375 -4.610 -20.256 1.00 88.88 115 LEU A O 1
ATOM 852 N N . GLY A 1 116 ? 13.168 -4.057 -18.225 1.00 86.38 116 GLY A N 1
ATOM 853 C CA . GLY A 1 116 ? 13.371 -2.638 -18.520 1.00 86.38 116 GLY A CA 1
ATOM 854 C C . GLY A 1 116 ? 12.063 -1.896 -18.813 1.00 86.38 116 GLY A C 1
ATOM 855 O O . GLY A 1 116 ? 12.034 -1.037 -19.689 1.00 86.38 116 GLY A O 1
ATOM 856 N N . LEU A 1 117 ? 10.975 -2.271 -18.134 1.00 84.06 117 LEU A N 1
ATOM 857 C CA . LEU A 1 117 ? 9.649 -1.684 -18.270 1.00 84.06 117 LEU A CA 1
ATOM 858 C C . LEU A 1 117 ? 9.408 -0.533 -17.264 1.00 84.06 117 LEU A C 1
ATOM 860 O O . LEU A 1 117 ? 9.849 -0.626 -16.119 1.00 84.06 117 LEU A O 1
ATOM 864 N N . PRO A 1 118 ? 8.665 0.518 -17.657 1.00 75.75 118 PRO A N 1
ATOM 865 C CA . PRO A 1 118 ? 8.180 0.742 -19.013 1.00 75.75 118 PRO A CA 1
ATOM 866 C C . PRO A 1 118 ? 9.378 0.940 -19.940 1.00 75.75 118 PRO A C 1
ATOM 868 O O . PRO A 1 118 ? 10.327 1.628 -19.572 1.00 75.75 118 PRO A O 1
ATOM 871 N N . ALA A 1 119 ? 9.351 0.281 -21.108 1.00 65.94 119 ALA A N 1
ATOM 872 C CA . ALA A 1 119 ? 10.395 0.469 -22.103 1.00 65.94 119 ALA A CA 1
ATOM 873 C C . ALA A 1 119 ? 10.467 1.971 -22.312 1.00 65.94 119 ALA A C 1
ATOM 875 O O . ALA A 1 119 ? 9.421 2.554 -22.610 1.00 65.94 119 ALA A O 1
ATOM 876 N N . VAL A 1 120 ? 11.631 2.573 -22.034 1.00 61.12 120 VAL A N 1
ATOM 877 C CA . VAL A 1 120 ? 11.859 4.012 -22.190 1.00 61.12 120 VAL A CA 1
ATOM 878 C C . VAL A 1 120 ? 11.205 4.385 -23.509 1.00 61.12 120 VAL A C 1
ATOM 880 O O . VAL A 1 120 ? 11.645 3.922 -24.563 1.00 61.12 120 VAL A O 1
ATOM 883 N N . GLN A 1 121 ? 10.069 5.086 -23.437 1.00 50.59 121 GLN A N 1
ATOM 884 C CA . GLN A 1 121 ? 9.426 5.592 -24.634 1.00 50.59 121 GLN A CA 1
ATOM 885 C C . GLN A 1 121 ? 10.470 6.522 -25.204 1.00 50.59 121 GLN A C 1
ATOM 887 O O . GLN A 1 121 ? 10.802 7.484 -24.523 1.00 50.59 121 GLN A O 1
ATOM 892 N N . ASP A 1 122 ? 11.048 6.093 -26.329 1.00 50.12 122 ASP A N 1
ATOM 893 C CA . ASP A 1 122 ? 11.889 6.834 -27.259 1.00 50.12 122 ASP A CA 1
ATOM 894 C C . ASP A 1 122 ? 12.562 8.054 -26.602 1.00 50.12 122 ASP A C 1
ATOM 896 O O . ASP A 1 122 ? 11.841 9.018 -26.341 1.00 50.12 122 ASP A O 1
ATOM 900 N N . PRO A 1 123 ? 13.884 8.054 -26.305 1.00 49.19 123 PRO A N 1
ATOM 901 C CA . PRO A 1 123 ? 14.605 9.153 -25.625 1.00 49.19 123 PRO A CA 1
ATOM 902 C C . PRO A 1 123 ? 14.577 10.518 -26.362 1.00 49.19 123 PRO A C 1
ATOM 904 O O . PRO A 1 123 ? 15.464 11.356 -26.212 1.00 49.19 123 PRO A O 1
ATOM 907 N N . GLY A 1 124 ? 13.572 10.748 -27.199 1.00 54.62 124 GLY A N 1
ATOM 908 C CA . GLY A 1 124 ? 13.653 11.476 -28.428 1.00 54.62 124 GLY A CA 1
ATOM 909 C C . GLY A 1 124 ? 14.639 10.794 -29.373 1.00 54.62 124 GLY A C 1
ATOM 910 O O . GLY A 1 124 ? 15.454 9.952 -28.984 1.00 54.62 124 GLY A O 1
ATOM 911 N N . PRO A 1 125 ? 14.665 11.226 -30.632 1.00 53.78 125 PRO A N 1
ATOM 912 C CA . PRO A 1 125 ? 15.906 11.149 -31.378 1.00 53.78 125 PRO A CA 1
ATOM 913 C C . PRO A 1 125 ? 17.039 11.747 -30.523 1.00 53.78 125 PRO A C 1
ATOM 915 O O . PRO A 1 125 ? 17.061 12.952 -30.261 1.00 53.78 125 PRO A O 1
ATOM 918 N N . VAL A 1 126 ? 17.965 10.895 -30.076 1.00 56.44 126 VAL A N 1
ATOM 919 C CA . VAL A 1 126 ? 19.225 11.298 -29.440 1.00 56.44 126 VAL A CA 1
ATOM 920 C C . VAL A 1 126 ? 20.031 12.031 -30.507 1.00 56.44 126 VAL A C 1
ATOM 922 O O . VAL A 1 126 ? 20.795 11.440 -31.270 1.00 56.44 126 VAL A O 1
ATOM 925 N N . TYR A 1 127 ? 19.771 13.325 -30.650 1.00 62.44 127 TYR A N 1
ATOM 926 C CA . TYR A 1 127 ? 20.503 14.171 -31.568 1.00 62.44 127 TYR A CA 1
ATOM 927 C C . TYR A 1 127 ? 21.724 14.705 -30.848 1.00 62.44 127 TYR A C 1
ATOM 929 O O . TYR A 1 127 ? 21.579 15.481 -29.911 1.00 62.44 127 TYR A O 1
ATOM 937 N N . VAL A 1 128 ? 22.901 14.383 -31.374 1.00 68.38 128 VAL A N 1
ATOM 938 C CA . VAL A 1 128 ? 24.129 15.082 -31.008 1.00 68.38 128 VAL A CA 1
ATOM 939 C C . VAL A 1 128 ? 23.936 16.574 -31.291 1.00 68.38 128 VAL A C 1
ATOM 941 O O . VAL A 1 128 ? 23.719 16.990 -32.437 1.00 68.38 128 VAL A O 1
ATOM 944 N N . THR A 1 129 ? 23.947 17.380 -30.240 1.00 76.00 129 THR A N 1
ATOM 945 C CA . THR A 1 129 ? 23.944 18.841 -30.333 1.00 76.00 129 THR A CA 1
ATOM 946 C C . THR A 1 129 ? 25.349 19.355 -30.652 1.00 76.00 129 THR A C 1
ATOM 948 O O . THR A 1 129 ? 26.345 18.655 -30.478 1.00 76.00 129 THR A O 1
ATOM 951 N N . LYS A 1 130 ? 25.454 20.601 -31.134 1.00 75.44 130 LYS A N 1
ATOM 952 C CA . LYS A 1 130 ? 26.759 21.242 -31.372 1.00 75.44 130 LYS A CA 1
ATOM 953 C C . LYS A 1 130 ? 27.589 21.347 -30.092 1.00 75.44 130 LYS A C 1
ATOM 955 O O . LYS A 1 130 ? 28.810 21.274 -30.159 1.00 75.44 130 LYS A O 1
ATOM 960 N N . GLU A 1 131 ? 26.918 21.494 -28.954 1.00 76.00 131 GLU A N 1
ATOM 961 C CA . GLU A 1 131 ? 27.536 21.550 -27.632 1.00 76.00 131 GLU A CA 1
ATOM 962 C C . GLU A 1 131 ? 28.135 20.191 -27.252 1.00 76.00 131 GLU A C 1
ATOM 964 O O . GLU A 1 131 ? 29.343 20.105 -27.057 1.00 76.00 131 GLU A O 1
ATOM 969 N N . GLU A 1 132 ? 27.358 19.106 -27.320 1.00 75.00 132 GLU A N 1
ATOM 970 C CA . GLU A 1 132 ? 27.851 17.742 -27.052 1.00 75.00 132 GLU A CA 1
ATOM 971 C C . GLU A 1 132 ? 28.956 17.305 -28.031 1.00 75.00 132 GLU A C 1
ATOM 973 O O . GLU A 1 132 ? 29.917 16.636 -27.647 1.00 75.00 132 GLU A O 1
ATOM 978 N N . ALA A 1 133 ? 28.865 17.702 -29.305 1.00 76.56 133 ALA A N 1
ATOM 979 C CA . ALA A 1 133 ? 29.925 17.459 -30.282 1.00 76.56 133 ALA A CA 1
ATOM 980 C C . ALA A 1 133 ? 31.202 18.257 -29.970 1.00 76.56 133 ALA A C 1
ATOM 982 O O . ALA A 1 133 ? 32.306 17.731 -30.116 1.00 76.56 133 ALA A O 1
ATOM 983 N N . SER A 1 134 ? 31.067 19.511 -29.529 1.00 78.19 134 SER A N 1
ATOM 984 C CA . SER A 1 134 ? 32.195 20.358 -29.128 1.00 78.19 134 SER A CA 1
ATOM 985 C C . SER A 1 134 ? 32.873 19.831 -27.862 1.00 78.19 134 SER A C 1
ATOM 987 O O . SER A 1 134 ? 34.102 19.844 -27.770 1.00 78.19 134 SER A O 1
ATOM 989 N N . GLU A 1 135 ? 32.101 19.332 -26.899 1.00 81.06 135 GLU A N 1
ATOM 990 C CA . GLU A 1 135 ? 32.633 18.677 -25.703 1.00 81.06 135 GLU A CA 1
ATOM 991 C C . GLU A 1 135 ? 33.410 17.410 -26.065 1.00 81.06 135 GLU A C 1
ATOM 993 O O . GLU A 1 135 ? 34.554 17.247 -25.634 1.00 81.06 135 GLU A O 1
ATOM 998 N N . ALA A 1 136 ? 32.857 16.560 -26.934 1.00 78.81 136 ALA A N 1
ATOM 999 C CA . ALA A 1 136 ? 33.554 15.375 -27.428 1.00 78.81 136 ALA A CA 1
ATOM 1000 C C . ALA A 1 136 ? 34.867 15.734 -28.151 1.00 78.81 136 ALA A C 1
ATOM 1002 O O . ALA A 1 136 ? 35.883 15.066 -27.956 1.00 78.81 136 ALA A O 1
ATOM 1003 N N . GLN A 1 137 ? 34.882 16.817 -28.940 1.00 75.75 137 GLN A N 1
ATOM 1004 C CA . GLN A 1 137 ? 36.094 17.305 -29.608 1.00 75.75 137 GLN A CA 1
ATOM 1005 C C . GLN A 1 137 ? 37.136 17.818 -28.615 1.00 75.75 137 GLN A C 1
ATOM 1007 O O . GLN A 1 137 ? 38.323 17.555 -28.794 1.00 75.75 137 GLN A O 1
ATOM 1012 N N . SER A 1 138 ? 36.703 18.517 -27.564 1.00 80.19 138 SER A N 1
ATOM 1013 C CA . SER A 1 138 ? 37.582 18.992 -26.494 1.00 80.19 138 SER A CA 1
ATOM 1014 C C . SER A 1 138 ? 38.251 17.820 -25.773 1.00 80.19 138 SER A C 1
ATOM 1016 O O . SER A 1 138 ? 39.474 17.790 -25.625 1.00 80.19 138 SER A O 1
ATOM 1018 N N . VAL A 1 139 ? 37.472 16.798 -25.411 1.00 79.62 139 VAL A N 1
ATOM 1019 C CA . VAL A 1 139 ? 37.977 15.588 -24.746 1.00 79.62 139 VAL A CA 1
ATOM 1020 C C . VAL A 1 139 ? 38.944 14.812 -25.646 1.00 79.62 139 VAL A C 1
ATOM 1022 O O . VAL A 1 139 ? 40.033 14.440 -25.203 1.00 79.62 139 VAL A O 1
ATOM 1025 N N . GLU A 1 140 ? 38.603 14.604 -26.920 1.00 74.31 140 GLU A N 1
ATOM 1026 C CA . GLU A 1 140 ? 39.497 13.926 -27.867 1.00 74.31 140 GLU A CA 1
ATOM 1027 C C . GLU A 1 140 ? 40.780 14.722 -28.136 1.00 74.31 140 GLU A C 1
ATOM 1029 O O . GLU A 1 140 ? 41.861 14.132 -28.227 1.00 74.31 140 GLU A O 1
ATOM 1034 N N . ALA A 1 141 ? 40.690 16.051 -28.229 1.00 76.25 141 ALA A N 1
ATOM 1035 C CA . ALA A 1 141 ? 41.850 16.914 -28.410 1.00 76.25 141 ALA A CA 1
ATOM 1036 C C . ALA A 1 141 ? 42.781 16.848 -27.195 1.00 76.25 141 ALA A C 1
ATOM 1038 O O . ALA A 1 141 ? 43.992 16.760 -27.377 1.00 76.25 141 ALA A O 1
ATOM 1039 N N . ILE A 1 142 ? 42.253 16.812 -25.968 1.00 78.38 142 ILE A N 1
ATOM 1040 C CA . ILE A 1 142 ? 43.073 16.628 -24.759 1.00 78.38 142 ILE A CA 1
ATOM 1041 C C . ILE A 1 142 ? 43.835 15.298 -24.825 1.00 78.38 142 ILE A C 1
ATOM 1043 O O . ILE A 1 142 ? 45.035 15.261 -24.552 1.00 78.38 142 ILE A O 1
ATOM 1047 N N . TYR A 1 143 ? 43.169 14.219 -25.238 1.00 73.25 143 TYR A N 1
ATOM 1048 C CA . TYR A 1 143 ? 43.778 12.889 -25.302 1.00 73.25 143 TYR A CA 1
ATOM 1049 C C . TYR A 1 143 ? 44.795 12.737 -26.447 1.00 73.25 143 TYR A C 1
ATOM 1051 O O . TYR A 1 143 ? 45.779 12.011 -26.321 1.00 73.25 143 TYR A O 1
ATOM 1059 N N . THR A 1 144 ? 44.591 13.458 -27.551 1.00 73.44 144 THR A N 1
ATOM 1060 C CA . THR A 1 144 ? 45.389 13.339 -28.787 1.00 73.44 144 THR A CA 1
ATOM 1061 C C . THR A 1 144 ? 46.389 14.496 -28.957 1.00 73.44 144 THR A C 1
ATOM 1063 O O . THR A 1 144 ? 46.932 14.708 -30.039 1.00 73.44 144 THR A O 1
ATOM 1066 N N . GLY A 1 145 ? 46.652 15.275 -27.900 1.00 76.75 145 GLY A N 1
ATOM 1067 C CA . GLY A 1 145 ? 47.666 16.339 -27.918 1.00 76.75 145 GLY A CA 1
ATOM 1068 C C . GLY A 1 145 ? 47.294 17.571 -28.754 1.00 76.75 145 GLY A C 1
ATOM 1069 O O . GLY A 1 145 ? 48.154 18.178 -29.385 1.00 76.75 145 GLY A O 1
ATOM 1070 N N . GLY A 1 146 ? 46.015 17.941 -28.772 1.00 72.44 146 GLY A N 1
ATOM 1071 C CA . GLY A 1 146 ? 45.470 19.125 -29.444 1.00 72.44 146 GLY A CA 1
ATOM 1072 C C . GLY A 1 146 ? 44.909 18.875 -30.845 1.00 72.44 146 GLY A C 1
ATOM 1073 O O . GLY A 1 146 ? 44.486 19.824 -31.501 1.00 72.44 146 GLY A O 1
ATOM 1074 N N . MET A 1 147 ? 44.890 17.626 -31.323 1.00 70.62 147 MET A N 1
ATOM 1075 C CA . MET A 1 147 ? 44.394 17.280 -32.660 1.00 70.62 147 MET A CA 1
ATOM 1076 C C . MET A 1 147 ? 43.100 16.465 -32.596 1.00 70.62 147 MET A C 1
ATOM 1078 O O . MET A 1 147 ? 43.073 15.383 -32.023 1.00 70.62 147 MET A O 1
ATOM 1082 N N . VAL A 1 148 ? 42.045 16.935 -33.264 1.00 69.56 148 VAL A N 1
ATOM 1083 C CA . VAL A 1 148 ? 40.868 16.106 -33.569 1.00 69.56 148 VAL A CA 1
ATOM 1084 C C . VAL A 1 148 ? 41.129 15.406 -34.900 1.00 69.56 148 VAL A C 1
ATOM 1086 O O . VAL A 1 148 ? 41.305 16.060 -35.932 1.00 69.56 148 VAL A O 1
ATOM 1089 N N . THR A 1 149 ? 41.206 14.077 -34.896 1.00 72.75 149 THR A N 1
ATOM 1090 C CA . THR A 1 149 ? 41.561 13.318 -36.103 1.00 72.75 149 THR A CA 1
ATOM 1091 C C . THR A 1 149 ? 40.370 13.198 -37.056 1.00 72.75 149 THR A C 1
ATOM 1093 O O . THR A 1 149 ? 39.225 12.987 -36.657 1.00 72.75 149 THR A O 1
ATOM 1096 N N . ARG A 1 150 ? 40.616 13.346 -38.365 1.00 68.69 150 ARG A N 1
ATOM 1097 C CA . ARG A 1 150 ? 39.561 13.199 -39.380 1.00 68.69 150 ARG A CA 1
ATOM 1098 C C . ARG A 1 150 ? 39.029 11.761 -39.344 1.00 68.69 150 ARG A C 1
ATOM 1100 O O . ARG A 1 150 ? 39.783 10.826 -39.585 1.00 68.69 150 ARG A O 1
ATOM 1107 N N . GLY A 1 151 ? 37.729 11.609 -39.086 1.00 69.38 151 GLY A N 1
ATOM 1108 C CA . GLY A 1 151 ? 37.069 10.306 -38.944 1.00 69.38 151 GLY A CA 1
ATOM 1109 C C . GLY A 1 151 ? 36.974 9.791 -37.504 1.00 69.38 151 GLY A C 1
ATOM 1110 O O . GLY A 1 151 ? 36.396 8.725 -37.301 1.00 69.38 151 GLY A O 1
ATOM 1111 N N . SER A 1 152 ? 37.476 10.535 -36.511 1.00 76.00 152 SER A N 1
ATOM 1112 C CA . SER A 1 152 ? 37.267 10.219 -35.094 1.00 76.00 152 SER A CA 1
ATOM 1113 C C . SER A 1 152 ? 35.792 10.258 -34.700 1.00 76.00 152 SER A C 1
ATOM 1115 O O . SER A 1 152 ? 34.944 10.764 -35.446 1.00 76.00 152 SER A O 1
ATOM 1117 N N . LEU A 1 153 ? 35.478 9.729 -33.517 1.00 72.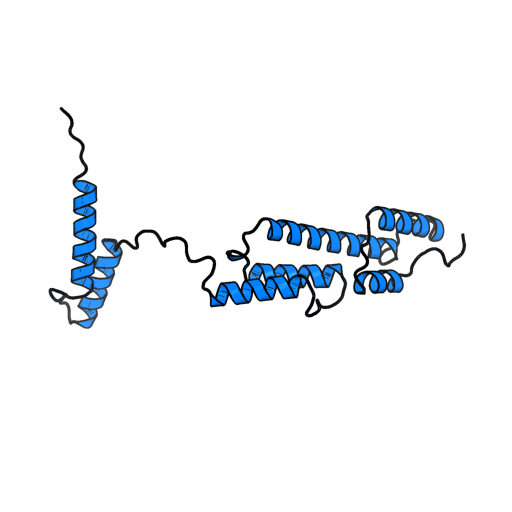69 153 LEU A N 1
ATOM 1118 C CA . LEU A 1 153 ? 34.114 9.738 -33.006 1.00 72.69 153 LEU A CA 1
ATOM 1119 C C . LEU A 1 153 ? 33.623 11.183 -32.830 1.00 72.69 153 LEU A C 1
ATOM 1121 O O . LEU A 1 153 ? 32.531 11.500 -33.299 1.00 72.69 153 LEU A O 1
ATOM 1125 N N . ALA A 1 154 ? 34.448 12.092 -32.299 1.00 76.94 154 ALA A N 1
ATOM 1126 C CA . ALA A 1 154 ? 34.065 13.500 -32.168 1.00 76.94 154 ALA A CA 1
ATOM 1127 C C . ALA A 1 154 ? 33.931 14.232 -33.517 1.00 76.94 154 ALA A C 1
ATOM 1129 O O . ALA A 1 154 ? 33.050 15.077 -33.684 1.00 76.94 154 ALA A O 1
ATOM 1130 N N . ALA A 1 155 ? 34.754 13.902 -34.520 1.00 75.94 155 ALA A N 1
ATOM 1131 C CA . ALA A 1 155 ? 34.600 14.454 -35.869 1.00 75.94 155 ALA A CA 1
ATOM 1132 C C . ALA A 1 155 ? 33.294 13.986 -36.539 1.00 75.94 155 ALA A C 1
ATOM 1134 O O . ALA A 1 155 ? 32.629 14.759 -37.234 1.00 75.94 155 ALA A O 1
ATOM 1135 N N . GLN A 1 156 ? 32.905 12.729 -36.310 1.00 79.12 156 GLN A N 1
ATOM 1136 C CA . GLN A 1 156 ? 31.633 12.183 -36.784 1.00 79.12 156 GLN A CA 1
ATOM 1137 C C . GLN A 1 156 ? 30.439 12.809 -36.049 1.00 79.12 156 GLN A C 1
ATOM 1139 O O . GLN A 1 156 ? 29.458 13.174 -36.698 1.00 79.12 156 GLN A O 1
ATOM 1144 N N . MET A 1 157 ? 30.550 13.015 -34.733 1.00 79.38 157 MET A N 1
ATOM 1145 C CA . MET A 1 157 ? 29.560 13.718 -33.908 1.00 79.38 157 MET A CA 1
ATOM 1146 C C . MET A 1 157 ? 29.316 15.147 -34.405 1.00 79.38 157 MET A C 1
ATOM 1148 O O . MET A 1 157 ? 28.166 15.541 -34.594 1.00 79.38 157 MET A O 1
ATOM 1152 N N . GLN A 1 158 ? 30.379 15.891 -34.723 1.00 79.31 158 GLN A N 1
ATOM 1153 C CA . GLN A 1 158 ? 30.239 17.248 -35.250 1.00 79.31 158 GLN A CA 1
ATOM 1154 C C . GLN A 1 158 ? 29.611 17.269 -36.647 1.00 79.31 158 GLN A C 1
ATOM 1156 O O . GLN A 1 158 ? 28.717 18.070 -36.905 1.00 79.31 158 GLN A O 1
ATOM 1161 N N . SER A 1 159 ? 29.994 16.334 -37.524 1.00 79.50 159 SER A N 1
ATOM 1162 C CA . SER A 1 159 ? 29.378 16.209 -38.851 1.00 79.50 159 SER A CA 1
ATOM 1163 C C . SER A 1 159 ? 27.884 15.870 -38.774 1.00 79.50 159 SER A C 1
ATOM 1165 O O . SER A 1 159 ? 27.092 16.365 -39.580 1.00 79.50 159 SER A O 1
ATOM 1167 N N . ALA A 1 160 ? 27.481 15.036 -37.813 1.00 74.38 160 ALA A N 1
ATOM 1168 C CA . ALA A 1 160 ? 26.077 14.728 -37.564 1.00 74.38 160 ALA A CA 1
ATOM 1169 C C . ALA A 1 160 ? 25.305 15.959 -37.057 1.00 74.38 160 ALA A C 1
ATOM 1171 O O . ALA A 1 160 ? 24.201 16.228 -37.538 1.00 74.38 160 ALA A O 1
ATOM 1172 N N . ALA A 1 161 ? 25.906 16.744 -36.158 1.00 76.06 161 ALA A N 1
ATOM 1173 C CA . ALA A 1 161 ? 25.323 17.982 -35.650 1.00 76.06 161 ALA A CA 1
ATOM 1174 C C . ALA A 1 161 ? 25.211 19.070 -36.746 1.00 76.06 161 ALA A C 1
ATOM 1176 O O . ALA A 1 161 ? 24.172 19.722 -36.858 1.00 76.06 161 ALA A O 1
ATOM 1177 N N . ASP A 1 162 ? 26.222 19.207 -37.617 1.00 76.31 162 ASP A N 1
ATOM 1178 C CA . ASP A 1 162 ? 26.233 20.118 -38.778 1.00 76.31 162 ASP A CA 1
ATOM 1179 C C . ASP A 1 162 ? 25.103 19.830 -39.769 1.00 76.31 162 ASP A C 1
ATOM 1181 O O . ASP A 1 162 ? 24.375 20.730 -40.191 1.00 76.31 162 ASP A O 1
ATOM 1185 N N . LYS A 1 163 ? 24.930 18.556 -40.141 1.00 75.44 163 LYS A N 1
ATOM 1186 C CA . LYS A 1 163 ? 23.885 18.138 -41.090 1.00 75.44 163 LYS A CA 1
ATOM 1187 C C . LYS A 1 163 ? 22.489 18.473 -40.575 1.00 75.44 163 LYS A C 1
ATOM 1189 O O . LYS A 1 163 ? 21.609 18.815 -41.363 1.00 75.44 163 LYS A O 1
ATOM 1194 N N . ARG A 1 164 ? 22.289 18.404 -39.258 1.00 67.50 164 ARG A N 1
ATOM 1195 C CA . ARG A 1 164 ? 21.025 18.763 -38.613 1.00 67.50 164 ARG A CA 1
ATOM 1196 C C . ARG A 1 164 ? 20.785 20.269 -38.625 1.00 67.50 164 ARG A C 1
ATOM 1198 O O . ARG A 1 164 ? 19.671 20.691 -38.916 1.00 67.50 164 ARG A O 1
ATOM 1205 N N . GLU A 1 165 ? 21.797 21.072 -38.313 1.00 68.69 165 GLU A N 1
ATOM 1206 C CA . GLU A 1 165 ? 21.679 22.532 -38.349 1.00 68.69 165 GLU A CA 1
ATOM 1207 C C . GLU A 1 165 ? 21.395 23.029 -39.772 1.00 68.69 165 GLU A C 1
ATOM 1209 O O . GLU A 1 165 ? 20.488 23.835 -39.973 1.00 68.69 165 GLU A O 1
ATOM 1214 N N . ALA A 1 166 ? 22.068 22.455 -40.773 1.00 71.25 166 ALA A N 1
ATOM 1215 C CA . ALA A 1 166 ? 21.789 22.722 -42.180 1.00 71.25 166 ALA A CA 1
ATOM 1216 C C . ALA A 1 166 ? 20.357 22.318 -42.579 1.00 71.25 166 ALA A C 1
ATOM 1218 O O . ALA A 1 166 ? 19.667 23.083 -43.248 1.00 71.25 166 ALA A O 1
ATOM 1219 N N . ALA A 1 167 ? 19.874 21.154 -42.129 1.00 68.06 167 ALA A N 1
ATOM 1220 C CA . ALA A 1 167 ? 18.499 20.717 -42.379 1.00 68.06 167 ALA A CA 1
ATOM 1221 C C . ALA A 1 167 ? 17.453 21.600 -41.674 1.00 68.06 167 ALA A C 1
ATOM 1223 O O . ALA A 1 167 ? 16.376 21.819 -42.218 1.00 68.06 167 ALA A O 1
ATOM 1224 N N . ARG A 1 168 ? 17.762 22.134 -40.484 1.00 64.31 168 ARG A N 1
ATOM 1225 C CA . ARG A 1 168 ? 16.884 23.046 -39.733 1.00 64.31 168 ARG A CA 1
ATOM 1226 C C . ARG A 1 168 ? 16.838 24.444 -40.356 1.00 64.31 168 ARG A C 1
ATOM 1228 O O . ARG A 1 168 ? 15.767 25.037 -40.414 1.00 64.31 168 ARG A O 1
ATOM 1235 N N . ASN A 1 169 ? 17.975 24.944 -40.836 1.00 64.75 169 ASN A N 1
ATOM 1236 C CA . ASN A 1 169 ? 18.099 26.275 -41.435 1.00 64.75 169 ASN A CA 1
ATOM 1237 C C . ASN A 1 169 ? 17.709 26.304 -42.924 1.00 64.75 169 ASN A C 1
ATOM 1239 O O . ASN A 1 169 ? 17.421 27.371 -43.449 1.00 64.75 169 ASN A O 1
ATOM 1243 N N . GLY A 1 170 ? 17.672 25.152 -43.602 1.00 57.06 170 GLY A N 1
ATOM 1244 C CA . GLY A 1 170 ? 17.221 25.021 -44.993 1.00 57.06 170 GLY A CA 1
ATOM 1245 C C . GLY A 1 170 ? 15.697 25.002 -45.181 1.00 57.06 170 GLY A C 1
ATOM 1246 O O . GLY A 1 170 ? 15.231 24.992 -46.316 1.00 57.06 170 GLY A O 1
ATOM 1247 N N . VAL A 1 171 ? 14.909 25.007 -44.098 1.00 51.50 171 VAL A N 1
ATOM 1248 C CA . VAL A 1 171 ? 13.441 25.152 -44.140 1.00 51.50 171 VAL A CA 1
ATOM 1249 C C . VAL A 1 171 ? 13.076 26.631 -43.969 1.00 51.50 171 VAL A C 1
ATOM 1251 O O . VAL A 1 171 ? 12.430 27.030 -43.004 1.00 51.50 171 VAL A O 1
ATOM 1254 N N . THR A 1 172 ? 13.516 27.472 -44.903 1.00 47.78 172 THR A N 1
ATOM 1255 C CA . THR A 1 172 ? 12.967 28.820 -45.104 1.00 47.78 172 THR A CA 1
ATOM 1256 C C . THR A 1 172 ? 11.974 28.736 -46.259 1.00 47.78 172 THR A C 1
ATOM 1258 O O . THR A 1 172 ? 12.363 28.581 -47.415 1.00 47.78 172 THR A O 1
ATOM 1261 N N . TRP A 1 173 ? 10.676 28.754 -45.948 1.00 54.72 173 TRP A N 1
ATOM 1262 C CA . TRP A 1 173 ? 9.623 28.867 -46.955 1.00 54.72 173 TRP A CA 1
ATOM 1263 C C . TRP A 1 173 ? 9.581 30.302 -47.477 1.00 54.72 173 TRP A C 1
ATOM 1265 O O . TRP A 1 173 ? 8.884 31.126 -46.894 1.00 54.72 173 TRP A O 1
ATOM 1275 N N . ASP A 1 174 ? 10.261 30.584 -48.584 1.00 39.22 174 ASP A N 1
ATOM 1276 C CA . ASP A 1 174 ? 9.915 31.743 -49.406 1.00 39.22 174 ASP A CA 1
ATOM 1277 C C . ASP A 1 174 ? 8.988 31.273 -50.528 1.00 39.22 174 ASP A C 1
ATOM 1279 O O . ASP A 1 174 ? 9.392 30.666 -51.521 1.00 39.22 174 ASP A O 1
ATOM 1283 N N . ARG A 1 175 ? 7.693 31.486 -50.285 1.00 43.19 175 ARG A N 1
ATOM 1284 C CA . ARG A 1 175 ? 6.633 31.454 -51.286 1.00 43.19 175 ARG A CA 1
ATOM 1285 C C . ARG A 1 175 ? 6.394 32.905 -51.695 1.00 43.19 175 ARG A C 1
ATOM 1287 O O . ARG A 1 175 ? 5.749 33.606 -50.926 1.00 43.19 175 ARG A O 1
ATOM 1294 N N . GLU A 1 176 ? 6.898 33.294 -52.864 1.00 39.00 176 GLU A N 1
ATOM 1295 C CA . GLU A 1 176 ? 6.290 34.212 -53.852 1.00 39.00 176 GLU A CA 1
ATOM 1296 C C . GLU A 1 176 ? 7.176 34.328 -55.100 1.00 39.00 176 GLU A C 1
ATOM 1298 O O . GLU A 1 176 ? 8.389 34.597 -54.960 1.00 39.00 176 GLU A O 1
#

Sequence (176 aa):
MSINDIPTVGDIKRAVAVGQRITPEDVSQIAQVESEFTGGGPVKGGPAATAHSLSSRQMNFEAKLDELAHKPQSHITQEDARSMQSAEGRAFNTPPGPASVSAQVRSLADRNEVLGLPAVQDPGPVYVTKEEASEAQSVEAIYTGGMVTRGSLAAQMQSAADKREAARNGVTWDRE

Foldseek 3Di:
DDPPPADWLVRLLVCLLVPHAQDPVNLVVNQVVCCVVVVHTDDVVTRSVSSVQLNVLLVVLVVLVVVVVPDDLLPLAPVSLVVNQVSSCSNSVHRADCPGPSVVSNVSRVVSVVVVGVVPPPPDPPQLACVNLVVVQVVVCVVVVNDDDCPDPSNVSNVSNVVVVCVVVVPDDDDD

Radius of gyration: 31.06 Å; chains: 1; bounding box: 74×49×84 Å

InterPro domains:
  IPR007011 Late embryogenesis abundant protein, SMP subgroup domain [PF04927] (62-113)
  IPR007011 Late embryogenesis abundant protein, SMP subgroup domain [PF04927] (119-163)

Secondary structure (DSSP, 8-state):
--TTSSPPHHHHHHHHHTT----HHHHHHHHHHHHHHHSSSSPTTSHHHHHHHHHHHHHHHHHHHHHHHTS-GGG--HHHHHHHHHHHHHHHTS---TTSHHHHHHHHHHHHHHHTSSP----------HHHHHHHHHHHHHHTTS-PPTTSHHHHHHHHHHHHHHHHHT------